Protein AF-W8U4N1-F1 (afdb_monomer_lite)

pLDDT: mean 85.54, std 14.06, range [52.66, 98.31]

Radius of gyration: 17.79 Å; chains: 1; bounding box: 40×24×47 Å

Sequence (61 aa):
MEDASLSGENERIDELIGFIRRNKYRTLLYDDTLVRKLIQNVTVYEEHFVISFKSGIEIEV

Structure (mmCIF, N/CA/C/O backbone):
data_AF-W8U4N1-F1
#
_entry.id   AF-W8U4N1-F1
#
loop_
_atom_site.group_PDB
_atom_site.id
_atom_site.type_symbol
_atom_site.label_atom_id
_atom_site.label_alt_id
_atom_site.label_comp_id
_atom_site.label_asym_id
_atom_site.label_entity_id
_atom_site.label_seq_id
_atom_site.pdbx_PDB_ins_code
_atom_site.Cartn_x
_atom_site.Cartn_y
_atom_site.Cartn_z
_atom_site.occupancy
_atom_site.B_iso_or_equiv
_atom_site.auth_seq_id
_atom_site.auth_comp_id
_atom_site.auth_asym_id
_atom_site.auth_atom_id
_atom_site.pdbx_PDB_model_num
ATOM 1 N N . MET A 1 1 ? 26.715 10.984 -28.758 1.00 52.66 1 MET A N 1
ATOM 2 C CA . MET A 1 1 ? 26.605 10.201 -27.505 1.00 52.66 1 MET A CA 1
ATOM 3 C C . MET A 1 1 ? 25.340 10.541 -26.727 1.00 52.66 1 MET A C 1
ATOM 5 O O . MET A 1 1 ? 24.838 9.658 -26.058 1.00 52.66 1 MET A O 1
ATOM 9 N N . GLU A 1 2 ? 24.804 11.756 -26.857 1.00 52.91 2 GLU A N 1
ATOM 10 C CA . GLU A 1 2 ? 23.615 12.236 -26.128 1.00 52.91 2 GLU A CA 1
ATOM 11 C C . GLU A 1 2 ? 22.273 11.662 -26.645 1.00 52.91 2 GLU A C 1
ATOM 13 O O . GLU A 1 2 ? 21.339 11.474 -25.873 1.00 52.91 2 GLU A O 1
ATOM 18 N N . ASP A 1 3 ? 22.204 11.280 -27.927 1.00 57.97 3 ASP A N 1
ATOM 19 C CA . ASP A 1 3 ? 20.987 10.740 -28.568 1.00 57.97 3 ASP A CA 1
ATOM 20 C C . ASP A 1 3 ? 20.591 9.324 -28.102 1.00 57.97 3 ASP A C 1
ATOM 22 O O . ASP A 1 3 ? 19.415 9.026 -27.919 1.00 57.97 3 ASP A O 1
ATOM 26 N N . ALA A 1 4 ? 21.570 8.438 -27.880 1.00 59.22 4 ALA A N 1
ATOM 27 C CA . ALA A 1 4 ? 21.305 7.035 -27.535 1.00 59.22 4 ALA A CA 1
ATOM 28 C C . ALA A 1 4 ? 20.788 6.858 -26.093 1.00 59.22 4 ALA A C 1
ATOM 30 O O . ALA A 1 4 ? 20.076 5.901 -25.793 1.00 59.22 4 ALA A O 1
ATOM 31 N N . SER A 1 5 ? 21.141 7.784 -25.196 1.00 61.25 5 SER A N 1
ATOM 32 C CA . SER A 1 5 ? 20.585 7.851 -23.840 1.00 61.25 5 SER A CA 1
ATOM 33 C C . SER A 1 5 ? 19.116 8.274 -23.862 1.00 61.25 5 SER A C 1
ATOM 35 O O . SER A 1 5 ? 18.289 7.622 -23.232 1.00 61.25 5 SER A O 1
ATOM 37 N N . LEU A 1 6 ? 18.781 9.297 -24.656 1.00 62.56 6 LEU A N 1
ATOM 38 C CA . LEU A 1 6 ? 17.412 9.806 -24.780 1.00 62.56 6 LEU A CA 1
ATOM 39 C C . LEU A 1 6 ? 16.478 8.785 -25.446 1.00 62.56 6 LEU A C 1
ATOM 41 O O . LEU A 1 6 ? 15.315 8.669 -25.059 1.00 62.56 6 LEU A O 1
ATOM 45 N N . SER A 1 7 ? 16.971 8.006 -26.417 1.00 75.44 7 SER A N 1
ATOM 46 C CA . SER A 1 7 ? 16.169 6.952 -27.050 1.00 75.44 7 SER A CA 1
ATOM 47 C C . SER A 1 7 ? 15.807 5.830 -26.072 1.00 75.44 7 SER A C 1
ATOM 49 O O . SER A 1 7 ? 14.656 5.404 -26.043 1.00 75.44 7 SER A O 1
ATOM 51 N N . GLY A 1 8 ? 16.748 5.394 -25.228 1.00 82.31 8 GLY A N 1
ATOM 52 C CA . GLY A 1 8 ? 16.497 4.341 -24.238 1.00 82.31 8 GLY A CA 1
ATOM 53 C C . GLY A 1 8 ? 15.550 4.772 -23.112 1.00 82.31 8 GLY A C 1
ATOM 54 O O . GLY A 1 8 ? 14.712 3.988 -22.665 1.00 82.31 8 GLY A O 1
ATOM 55 N N . GLU A 1 9 ? 15.634 6.030 -22.672 1.00 86.75 9 GLU A N 1
ATOM 56 C CA . GLU A 1 9 ? 14.697 6.586 -21.687 1.00 86.75 9 GLU A CA 1
ATOM 57 C C . GLU A 1 9 ? 13.274 6.673 -22.248 1.00 86.75 9 GLU A C 1
ATOM 59 O O . GLU A 1 9 ? 12.321 6.274 -21.573 1.00 86.75 9 GLU A O 1
ATOM 64 N N . ASN A 1 10 ? 13.127 7.111 -23.501 1.00 87.75 10 ASN A N 1
ATOM 65 C CA . ASN A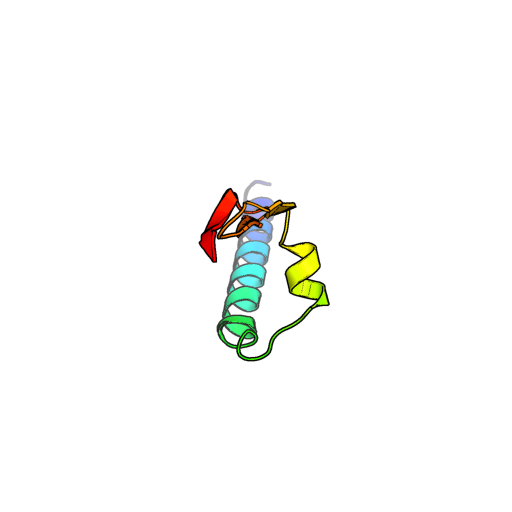 1 10 ? 11.831 7.153 -24.177 1.00 87.75 10 ASN A CA 1
ATOM 66 C C . ASN A 1 10 ? 11.236 5.751 -24.376 1.00 87.75 10 ASN A C 1
ATOM 68 O O . ASN A 1 10 ? 10.057 5.549 -24.085 1.00 87.75 10 ASN A O 1
ATOM 72 N N . GLU A 1 11 ? 12.044 4.758 -24.764 1.00 90.94 11 GLU A N 1
ATOM 73 C CA . GLU A 1 11 ? 11.600 3.358 -24.849 1.00 90.94 11 GLU A CA 1
ATOM 74 C C . GLU A 1 11 ? 11.092 2.839 -23.498 1.00 90.94 11 GLU A C 1
ATOM 76 O O . GLU A 1 11 ? 10.047 2.183 -23.425 1.00 90.94 11 GLU A O 1
ATOM 81 N N . ARG A 1 12 ? 11.786 3.177 -22.403 1.00 90.69 12 ARG A N 1
ATOM 82 C CA . ARG A 1 12 ? 11.365 2.782 -21.056 1.00 90.69 12 ARG A CA 1
ATOM 83 C C . ARG A 1 12 ? 10.064 3.465 -20.637 1.00 90.69 12 ARG A C 1
ATOM 85 O O . ARG A 1 12 ? 9.213 2.826 -20.013 1.00 90.69 12 ARG A O 1
ATOM 92 N N . ILE A 1 13 ? 9.893 4.742 -20.969 1.00 91.00 13 ILE A N 1
ATOM 93 C CA . ILE A 1 13 ? 8.656 5.487 -20.712 1.00 91.00 13 ILE A CA 1
ATOM 94 C C . ILE A 1 13 ? 7.490 4.855 -21.481 1.00 91.00 13 ILE A C 1
ATOM 96 O O . ILE A 1 13 ? 6.445 4.587 -20.882 1.00 91.00 13 ILE A O 1
ATOM 100 N N . ASP A 1 14 ? 7.672 4.538 -22.761 1.00 93.25 14 ASP A N 1
ATOM 101 C CA . ASP A 1 14 ? 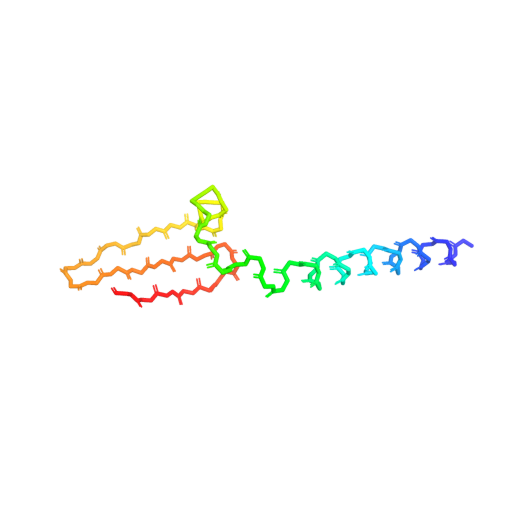6.642 3.900 -23.585 1.00 93.25 14 ASP A CA 1
ATOM 102 C C . ASP A 1 14 ? 6.277 2.498 -23.079 1.00 93.25 14 ASP A C 1
ATOM 104 O O . ASP A 1 14 ? 5.094 2.131 -23.033 1.00 93.25 14 ASP A O 1
ATOM 108 N N . GLU A 1 15 ? 7.261 1.726 -22.611 1.00 93.19 15 GLU A N 1
ATOM 109 C CA . GLU A 1 15 ? 7.036 0.428 -21.972 1.00 93.19 15 GLU A CA 1
ATOM 110 C C . GLU A 1 15 ? 6.157 0.566 -20.718 1.00 93.19 15 GLU A C 1
ATOM 112 O O . GLU A 1 15 ? 5.176 -0.175 -20.554 1.00 93.19 15 GLU A O 1
ATOM 117 N N . LEU A 1 16 ? 6.467 1.540 -19.853 1.00 91.25 16 LEU A N 1
ATOM 118 C CA . LEU A 1 16 ? 5.721 1.815 -18.624 1.00 91.25 16 LEU A CA 1
ATOM 119 C C . LEU A 1 16 ? 4.305 2.330 -18.918 1.00 91.25 16 LEU A C 1
ATOM 121 O O . LEU A 1 16 ? 3.343 1.860 -18.303 1.00 91.25 16 LEU A O 1
ATOM 125 N N . ILE A 1 17 ? 4.136 3.221 -19.901 1.00 88.81 17 ILE A N 1
ATOM 126 C CA . ILE A 1 17 ? 2.818 3.684 -20.363 1.00 88.81 17 ILE A CA 1
ATOM 127 C C . ILE A 1 17 ? 1.997 2.500 -20.886 1.00 88.81 17 ILE A C 1
ATOM 129 O O . ILE A 1 17 ? 0.823 2.342 -20.530 1.00 88.81 17 ILE A O 1
ATOM 133 N N . GLY A 1 18 ? 2.605 1.636 -21.702 1.00 90.25 18 GLY A N 1
ATOM 134 C CA . GLY A 1 18 ? 1.973 0.421 -22.205 1.00 90.25 18 GLY A CA 1
ATOM 135 C C . GLY A 1 18 ? 1.554 -0.521 -21.076 1.00 90.25 18 GLY A C 1
ATOM 136 O O . GLY A 1 18 ? 0.441 -1.055 -21.090 1.00 90.25 18 GLY A O 1
ATOM 137 N N . PHE A 1 19 ? 2.408 -0.693 -20.067 1.00 85.25 19 PHE A N 1
ATOM 138 C CA . PHE A 1 19 ? 2.109 -1.491 -18.882 1.00 85.25 19 PHE A CA 1
ATOM 139 C C . PHE A 1 19 ? 0.907 -0.940 -18.104 1.00 85.25 19 PHE A C 1
ATOM 141 O O . PHE A 1 19 ? -0.015 -1.702 -17.800 1.00 85.25 19 PHE A O 1
ATOM 148 N N . ILE A 1 20 ? 0.864 0.370 -17.842 1.00 83.88 20 ILE A N 1
ATOM 149 C CA . ILE A 1 20 ? -0.258 1.020 -17.148 1.00 83.88 20 ILE A CA 1
ATOM 150 C C . ILE A 1 20 ? -1.558 0.827 -17.937 1.00 83.88 20 ILE A C 1
ATOM 152 O O . ILE A 1 20 ? -2.564 0.396 -17.374 1.00 83.88 20 ILE A O 1
ATOM 156 N N . ARG A 1 21 ? -1.547 1.074 -19.254 1.00 84.44 21 ARG A N 1
ATOM 157 C CA . ARG A 1 21 ? -2.741 0.931 -20.108 1.00 84.44 21 ARG A CA 1
ATOM 158 C C . ARG A 1 21 ? -3.289 -0.496 -20.116 1.00 84.44 21 ARG A C 1
ATOM 160 O O . ARG A 1 21 ? -4.497 -0.672 -19.978 1.00 84.44 21 ARG A O 1
ATOM 167 N N . ARG A 1 22 ? -2.420 -1.509 -20.226 1.00 82.12 22 ARG A N 1
ATOM 168 C CA . ARG A 1 22 ? -2.822 -2.931 -20.203 1.00 82.12 22 ARG A CA 1
ATOM 169 C C . ARG A 1 22 ? -3.432 -3.358 -18.870 1.00 82.12 22 ARG A C 1
ATOM 171 O O . ARG A 1 22 ? -4.286 -4.239 -18.848 1.00 82.12 22 ARG A O 1
ATOM 178 N N . ASN A 1 23 ? -2.997 -2.754 -17.767 1.00 70.88 23 ASN A N 1
ATOM 179 C CA . ASN A 1 23 ? -3.448 -3.123 -16.427 1.00 70.88 23 ASN A CA 1
ATOM 180 C C . ASN A 1 23 ? -4.523 -2.184 -15.856 1.00 70.88 23 ASN A C 1
ATOM 182 O O . ASN A 1 23 ? -5.028 -2.461 -14.773 1.00 70.88 23 ASN A O 1
ATOM 186 N N . LYS A 1 24 ? -4.932 -1.136 -16.591 1.00 66.00 24 LYS A N 1
ATOM 187 C CA . LYS A 1 24 ? -5.887 -0.099 -16.151 1.00 66.00 24 LYS A CA 1
ATOM 188 C C . LYS A 1 24 ? -7.205 -0.649 -15.579 1.00 66.00 24 LYS A C 1
ATOM 190 O O . LYS A 1 24 ? -7.816 0.008 -14.746 1.00 66.00 24 LYS A O 1
ATOM 195 N N . TYR A 1 25 ? -7.618 -1.846 -16.003 1.00 61.25 25 TYR A N 1
ATOM 196 C CA . TYR A 1 25 ? -8.850 -2.511 -15.557 1.00 61.25 25 TYR A CA 1
ATOM 197 C C . TYR A 1 25 ? -8.624 -3.915 -14.970 1.00 61.25 25 TYR A C 1
ATOM 199 O O . TYR A 1 25 ? -9.585 -4.617 -14.667 1.00 61.25 25 TYR A O 1
ATOM 207 N N . ARG A 1 26 ? -7.367 -4.359 -14.806 1.00 56.22 26 ARG A N 1
ATOM 208 C CA . ARG A 1 26 ? -7.064 -5.692 -14.244 1.00 56.22 26 ARG A CA 1
ATOM 209 C C . ARG A 1 26 ? -7.357 -5.796 -12.745 1.00 56.22 26 ARG A C 1
ATOM 211 O O . ARG A 1 26 ? -7.462 -6.900 -12.232 1.00 56.22 26 ARG A O 1
ATOM 218 N N . THR A 1 27 ? -7.553 -4.669 -12.072 1.00 56.94 27 THR A N 1
ATOM 219 C CA . THR A 1 27 ? -7.944 -4.557 -10.660 1.00 56.94 27 THR A CA 1
ATOM 220 C C . THR A 1 27 ? -9.435 -4.799 -10.392 1.00 56.94 27 THR A C 1
ATOM 222 O O . THR A 1 27 ? -9.887 -4.570 -9.277 1.00 56.94 27 THR A O 1
ATOM 225 N N . LEU A 1 28 ? -10.213 -5.296 -11.366 1.00 60.22 28 LEU A N 1
ATOM 226 C CA . LEU A 1 28 ? -11.602 -5.726 -11.129 1.00 60.22 28 LEU A CA 1
ATOM 227 C C . LEU A 1 28 ? -11.708 -6.971 -10.228 1.00 60.22 28 LEU A C 1
ATOM 229 O O . LEU A 1 28 ? -12.792 -7.271 -9.736 1.00 60.22 28 LEU A O 1
ATOM 233 N N . LEU A 1 29 ? -10.602 -7.687 -10.004 1.00 72.00 29 LEU A N 1
ATOM 234 C CA . LEU A 1 29 ? -10.528 -8.820 -9.087 1.00 72.00 29 LEU A CA 1
ATOM 235 C C . LEU A 1 29 ? -9.452 -8.563 -8.032 1.00 72.00 29 LEU A C 1
ATOM 237 O O . LEU A 1 29 ? -8.359 -8.088 -8.341 1.00 72.00 29 LEU A O 1
ATOM 241 N N . TYR A 1 30 ? -9.782 -8.885 -6.785 1.00 81.00 30 TYR A N 1
ATOM 242 C CA . TYR A 1 30 ? -8.859 -8.809 -5.661 1.00 81.00 30 TYR A CA 1
ATOM 243 C C . TYR A 1 30 ? -7.695 -9.795 -5.853 1.00 81.00 30 TYR A C 1
ATOM 245 O O . TYR A 1 30 ? -7.918 -10.989 -6.047 1.00 81.00 30 TYR A O 1
ATOM 253 N N . ASP A 1 31 ? -6.461 -9.294 -5.775 1.00 85.19 31 ASP A N 1
ATOM 254 C CA . ASP A 1 31 ? -5.228 -10.088 -5.813 1.00 85.19 31 ASP A CA 1
ATOM 255 C C . ASP A 1 31 ? -4.493 -9.941 -4.472 1.00 85.19 31 ASP A C 1
ATOM 257 O O . ASP A 1 31 ? -3.840 -8.928 -4.212 1.00 85.19 31 ASP A O 1
ATOM 261 N N . ASP A 1 32 ? -4.598 -10.963 -3.617 1.00 89.06 32 ASP A N 1
ATOM 262 C CA . ASP A 1 32 ? -3.975 -10.996 -2.285 1.00 89.06 32 ASP A CA 1
ATOM 263 C C . ASP A 1 32 ? -2.447 -10.819 -2.352 1.00 89.06 32 ASP A C 1
ATOM 265 O O . ASP A 1 32 ? -1.859 -10.090 -1.549 1.00 89.06 32 ASP A O 1
ATOM 269 N N . THR A 1 33 ? -1.792 -11.417 -3.354 1.00 90.19 33 THR A N 1
ATOM 270 C CA . THR A 1 33 ? -0.332 -11.336 -3.495 1.00 90.19 33 THR A CA 1
ATOM 271 C C . THR A 1 33 ? 0.099 -9.916 -3.835 1.00 90.19 33 THR A C 1
ATOM 273 O O . THR A 1 33 ? 1.097 -9.423 -3.300 1.00 90.19 33 THR A O 1
ATOM 276 N N . LEU A 1 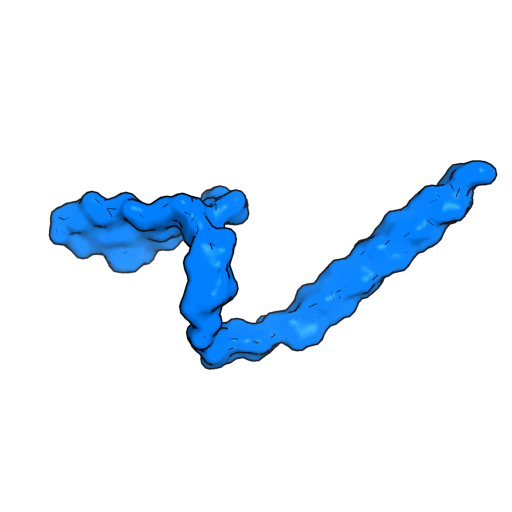34 ? -0.636 -9.240 -4.720 1.00 87.56 34 LEU A N 1
ATOM 277 C CA . LEU A 1 34 ? -0.368 -7.848 -5.062 1.00 87.56 34 LEU A CA 1
ATOM 278 C C . LEU A 1 34 ? -0.645 -6.921 -3.874 1.00 87.56 34 LEU A C 1
ATOM 280 O O . LEU A 1 34 ? 0.203 -6.096 -3.541 1.00 87.56 34 LEU A O 1
ATOM 284 N N . VAL A 1 35 ? -1.785 -7.083 -3.202 1.00 89.31 35 VAL A N 1
ATOM 285 C CA . VAL A 1 35 ? -2.170 -6.253 -2.050 1.00 89.31 35 VAL A CA 1
ATOM 286 C C . VAL A 1 35 ? -1.115 -6.330 -0.943 1.00 89.31 35 VAL A C 1
ATOM 288 O O . VAL A 1 35 ? -0.625 -5.293 -0.495 1.00 89.31 35 VAL A O 1
ATOM 291 N N . ARG A 1 36 ? -0.649 -7.534 -0.582 1.00 93.00 36 ARG A N 1
ATOM 292 C CA . ARG A 1 36 ? 0.433 -7.713 0.407 1.00 93.00 36 ARG A CA 1
ATOM 293 C C . ARG A 1 36 ? 1.743 -7.044 0.001 1.00 93.00 36 ARG A C 1
ATOM 295 O O . ARG A 1 36 ? 2.493 -6.596 0.862 1.00 93.00 36 ARG A O 1
ATOM 302 N N . LYS A 1 37 ? 2.045 -6.974 -1.300 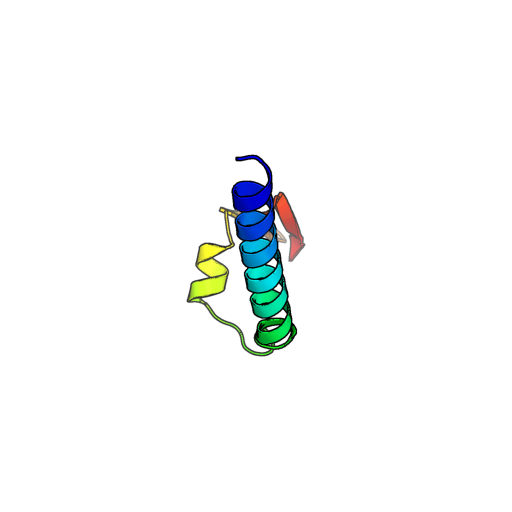1.00 93.81 37 LYS A N 1
ATOM 303 C CA . LYS A 1 37 ? 3.250 -6.291 -1.794 1.00 93.81 37 LYS A CA 1
ATOM 304 C C . LYS A 1 37 ? 3.145 -4.772 -1.679 1.00 93.81 37 LYS A C 1
ATOM 306 O O . LYS A 1 37 ? 4.186 -4.134 -1.503 1.00 93.81 37 LYS A O 1
ATOM 311 N N . LEU A 1 38 ? 1.940 -4.214 -1.795 1.00 93.69 38 LEU A N 1
ATOM 312 C CA . LEU A 1 38 ? 1.688 -2.771 -1.783 1.00 93.69 38 LEU A CA 1
ATOM 313 C C . LEU A 1 38 ? 1.569 -2.189 -0.369 1.00 93.69 38 LEU A C 1
ATOM 315 O O . LEU A 1 38 ? 1.974 -1.046 -0.156 1.00 93.69 38 LEU A O 1
ATOM 319 N N . ILE A 1 39 ? 1.048 -2.960 0.587 1.00 96.00 39 ILE A N 1
ATOM 320 C CA . ILE A 1 39 ? 0.910 -2.532 1.984 1.00 96.00 39 ILE A CA 1
ATOM 321 C C . ILE A 1 39 ? 2.298 -2.377 2.628 1.00 96.00 39 ILE A C 1
ATOM 323 O O . ILE A 1 39 ? 3.177 -3.230 2.478 1.00 96.00 39 ILE A O 1
ATOM 327 N N . GLN A 1 40 ? 2.498 -1.267 3.336 1.00 98.06 40 GLN A N 1
ATOM 328 C CA . GLN A 1 40 ? 3.652 -1.038 4.202 1.00 98.06 40 GLN A CA 1
ATOM 329 C C . GLN A 1 40 ? 3.380 -1.610 5.597 1.00 98.06 40 GLN A C 1
ATOM 331 O O . GLN A 1 40 ? 4.173 -2.404 6.096 1.00 98.06 40 GLN A O 1
ATOM 336 N N . ASN A 1 41 ? 2.268 -1.216 6.218 1.00 97.50 41 ASN A N 1
ATOM 337 C CA . ASN A 1 41 ? 1.804 -1.734 7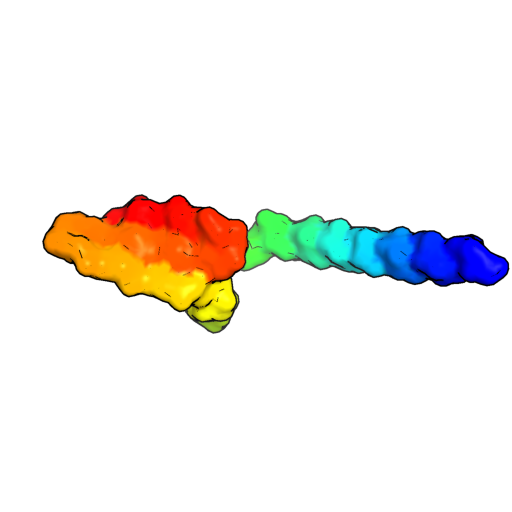.502 1.00 97.50 41 ASN A CA 1
ATOM 338 C C . ASN A 1 41 ? 0.288 -1.513 7.654 1.00 97.50 41 ASN A C 1
ATOM 340 O O . ASN A 1 41 ? -0.332 -0.820 6.845 1.00 97.50 41 ASN A O 1
ATOM 344 N N . VAL A 1 42 ? -0.287 -2.134 8.685 1.00 97.12 42 VAL A N 1
ATOM 345 C CA . VAL A 1 42 ? -1.664 -1.898 9.130 1.00 97.12 42 VAL A CA 1
ATOM 346 C C . VAL A 1 42 ? -1.612 -1.530 10.607 1.00 97.12 42 VAL A C 1
ATOM 348 O O . VAL A 1 42 ? -1.069 -2.297 11.406 1.00 97.12 42 VAL A O 1
ATOM 351 N N . THR A 1 43 ? -2.168 -0.374 10.960 1.00 98.31 43 THR A N 1
ATOM 352 C CA . THR A 1 43 ? -2.309 0.083 12.346 1.00 98.31 43 THR A CA 1
ATOM 353 C C . THR A 1 43 ? -3.743 -0.152 12.799 1.00 98.31 43 THR A C 1
ATOM 355 O O . THR A 1 43 ? -4.681 0.266 12.125 1.00 98.31 43 THR A O 1
ATOM 358 N N . VAL A 1 44 ? -3.912 -0.854 13.918 1.00 98.00 44 VAL A N 1
ATOM 359 C CA . VAL A 1 44 ? -5.224 -1.233 14.455 1.00 98.00 44 VAL A CA 1
ATOM 360 C C . VAL A 1 44 ? -5.562 -0.332 15.635 1.00 98.00 44 VAL A C 1
ATOM 362 O O . VAL A 1 44 ? -4.780 -0.241 16.583 1.00 98.00 44 VAL A O 1
ATOM 365 N N . TYR A 1 45 ? -6.728 0.302 15.571 1.00 97.81 45 TYR A N 1
ATOM 366 C CA . TYR A 1 45 ? -7.321 1.090 16.645 1.00 97.81 45 TYR A CA 1
ATOM 367 C C . TYR A 1 45 ? -8.549 0.361 17.199 1.00 97.81 45 TYR A C 1
ATOM 369 O O . TYR A 1 45 ? -8.902 -0.727 16.749 1.00 97.81 45 TYR A O 1
ATOM 377 N N . GLU A 1 46 ? -9.190 0.948 18.206 1.00 97.62 46 GLU A N 1
ATOM 378 C CA . GLU A 1 46 ? -10.358 0.340 18.851 1.00 97.62 46 GLU A CA 1
ATOM 379 C C . GLU A 1 46 ? -11.568 0.230 17.906 1.00 97.62 46 GLU A C 1
ATOM 381 O O . GLU A 1 46 ? -12.269 -0.778 17.932 1.00 97.62 46 GLU A O 1
ATOM 386 N N . GLU A 1 47 ? -11.775 1.222 17.033 1.00 97.44 47 GLU A N 1
ATOM 387 C CA . GLU A 1 47 ? -12.963 1.309 16.166 1.00 97.44 47 GLU A CA 1
ATOM 388 C C . GLU A 1 47 ? -12.665 1.194 14.663 1.00 97.44 47 GLU A C 1
ATOM 390 O O . GLU A 1 47 ? -13.588 0.991 13.878 1.00 97.44 47 GLU A O 1
ATOM 395 N N . HIS A 1 48 ? -11.401 1.318 14.253 1.00 97.12 48 HIS A N 1
ATOM 396 C CA . HIS A 1 48 ? -11.003 1.350 12.844 1.00 97.12 48 HIS A CA 1
ATOM 397 C C . HIS A 1 48 ? -9.591 0.798 12.645 1.00 97.12 48 HIS A C 1
ATOM 399 O O . HIS A 1 48 ? -8.856 0.506 13.597 1.00 97.12 48 HIS A O 1
ATOM 405 N N . PHE A 1 49 ? -9.179 0.696 11.387 1.00 97.50 49 PHE A N 1
ATOM 406 C CA . PHE A 1 49 ? -7.788 0.441 11.038 1.00 97.50 49 PHE A CA 1
ATOM 407 C C . PHE A 1 49 ? -7.303 1.388 9.948 1.00 97.50 49 PHE A C 1
ATOM 409 O O . PHE A 1 49 ? -8.045 1.788 9.055 1.00 97.50 49 PHE A O 1
ATOM 416 N N . VAL A 1 50 ? -6.014 1.713 10.016 1.00 98.06 50 VAL A N 1
ATOM 417 C CA . VAL A 1 50 ? -5.326 2.520 9.009 1.00 98.06 50 VAL A CA 1
ATOM 418 C C . VAL A 1 50 ? -4.374 1.623 8.232 1.00 98.06 50 VAL A C 1
ATOM 420 O O . VAL A 1 50 ? -3.482 0.990 8.803 1.00 98.06 50 VAL A O 1
ATOM 423 N N . ILE A 1 51 ? -4.565 1.562 6.916 1.00 97.75 51 ILE A N 1
ATOM 424 C CA . ILE A 1 51 ? -3.671 0.874 5.985 1.00 97.75 51 ILE A CA 1
ATOM 425 C C . ILE A 1 51 ? -2.745 1.914 5.359 1.00 97.75 51 ILE A C 1
ATOM 427 O O . ILE A 1 51 ? -3.183 2.719 4.534 1.00 97.75 51 ILE A O 1
ATOM 431 N N . SER A 1 52 ? -1.453 1.847 5.679 1.00 98.00 52 SER A N 1
ATOM 432 C CA . SER A 1 52 ? -0.432 2.657 5.009 1.00 98.00 52 SER A CA 1
ATOM 433 C C . SER A 1 52 ? 0.168 1.862 3.848 1.00 98.00 52 SER A C 1
ATOM 435 O O . SER A 1 52 ? 0.691 0.756 4.024 1.00 98.00 52 SER A O 1
ATOM 437 N N . PHE A 1 53 ? 0.113 2.418 2.640 1.00 97.19 53 PHE A N 1
ATOM 438 C CA . PHE A 1 53 ? 0.710 1.839 1.437 1.00 97.19 53 PHE A CA 1
ATOM 439 C C . PHE A 1 53 ? 2.139 2.348 1.242 1.00 97.19 53 PHE A C 1
ATOM 441 O O . PHE A 1 53 ? 2.462 3.484 1.581 1.00 97.19 53 PHE A O 1
ATOM 448 N N . LYS A 1 54 ? 2.997 1.549 0.598 1.00 96.12 54 LYS A N 1
ATOM 449 C CA . LYS A 1 54 ? 4.381 1.947 0.263 1.00 96.12 54 LYS A CA 1
ATOM 450 C C . LYS A 1 54 ? 4.473 3.185 -0.634 1.00 96.12 54 LYS A C 1
ATOM 452 O O . LYS A 1 54 ? 5.523 3.809 -0.710 1.00 96.12 54 LYS A O 1
ATOM 457 N N . SER A 1 55 ? 3.389 3.529 -1.329 1.00 95.06 55 SER A N 1
ATOM 458 C CA . SER A 1 55 ? 3.265 4.764 -2.110 1.00 95.06 55 SER A CA 1
ATOM 459 C C . SER A 1 55 ? 3.090 6.025 -1.256 1.00 95.06 55 SER A C 1
ATOM 4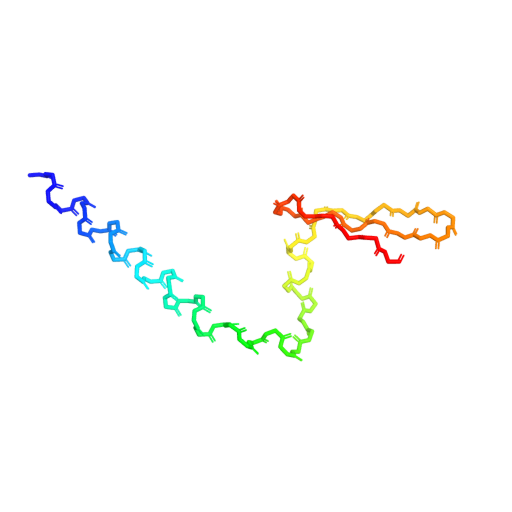61 O O . SER A 1 55 ? 3.076 7.116 -1.816 1.00 95.06 55 SER A O 1
ATOM 463 N N . GLY A 1 56 ? 2.922 5.894 0.064 1.00 94.38 56 GLY A N 1
ATOM 464 C CA . GLY A 1 56 ? 2.587 6.999 0.964 1.00 94.38 56 GLY A CA 1
ATOM 465 C C . GLY A 1 56 ? 1.092 7.329 1.021 1.00 94.38 56 GLY A C 1
ATOM 466 O O . GLY A 1 56 ? 0.716 8.312 1.648 1.00 94.38 56 GLY A O 1
ATOM 467 N N . ILE A 1 57 ? 0.237 6.536 0.366 1.00 95.38 57 ILE A N 1
ATOM 468 C CA . ILE A 1 57 ? -1.223 6.655 0.478 1.00 95.38 57 ILE A CA 1
ATOM 469 C C . ILE A 1 57 ? -1.669 5.993 1.782 1.00 95.38 57 ILE A C 1
ATOM 471 O O . ILE A 1 57 ? -1.209 4.894 2.098 1.00 95.38 57 ILE A O 1
ATOM 475 N N . GLU A 1 58 ? -2.604 6.623 2.486 1.00 97.31 58 GLU A N 1
ATOM 476 C CA . GLU A 1 58 ? -3.241 6.070 3.681 1.00 97.31 58 GLU A CA 1
ATOM 477 C C . GLU A 1 58 ? -4.747 5.946 3.467 1.00 97.31 58 GLU A C 1
ATOM 479 O O . GLU A 1 58 ? -5.369 6.805 2.838 1.00 97.31 58 GLU A O 1
ATOM 484 N N . ILE A 1 59 ? -5.315 4.842 3.951 1.00 96.00 59 ILE A N 1
ATOM 485 C CA . ILE A 1 59 ? -6.751 4.567 3.897 1.00 96.00 59 ILE A CA 1
ATOM 486 C C . ILE A 1 59 ? -7.210 4.150 5.292 1.00 96.00 59 ILE A C 1
ATOM 488 O O . ILE A 1 59 ? -6.640 3.228 5.875 1.00 96.00 59 ILE A O 1
ATOM 492 N N . GLU A 1 60 ? -8.252 4.812 5.784 1.00 97.19 60 GLU A N 1
ATOM 493 C CA . GLU A 1 60 ? -9.004 4.436 6.982 1.00 97.19 60 GLU A CA 1
ATOM 494 C C . GLU A 1 60 ? -10.244 3.636 6.564 1.00 97.19 60 GLU A C 1
ATOM 496 O O . GLU A 1 60 ? -10.916 3.994 5.589 1.00 97.19 60 GLU A O 1
ATOM 501 N N . VAL A 1 61 ? -10.500 2.530 7.262 1.00 92.62 61 VAL A N 1
ATOM 502 C CA . VAL A 1 61 ? -11.609 1.599 7.003 1.00 92.62 61 VAL A CA 1
ATOM 503 C C . VAL A 1 61 ? -12.323 1.265 8.302 1.00 92.62 61 VAL A C 1
ATOM 505 O O . VAL A 1 61 ? -11.621 1.091 9.327 1.00 92.62 61 VAL A O 1
#

Secondary structure (DSSP, 8-state):
-HHHHHHHHHHHHHHHHHHHHHHTTGGGS--HHHHHHHEEEEEE-SS-EEEEETTS-EEE-

Organism: NCBI:txid1286171

Foldseek 3Di:
DVVVVVVVVVVVVVVVVVVCVVCVPVVPDDDPVVVVVQWPDWADDPPWIWTQGPVRDIDID